Protein AF-A0A3A8W8N2-F1 (afdb_monomer)

Nearest PDB structures (foldseek):
  2guz-assembly3_E  TM=9.121E-01  e=2.757E-01  Saccharomyces cerevisiae
  4j7z-assembly3_C  TM=5.141E-01  e=4.647E+00  Thermus thermophilus HB8

pLDDT: mean 72.79, std 15.3, range [43.78, 88.69]

Sequence (78 aa):
MEYFKSVSNLSELRKQYKELLKVHHPDNGGNVADMQEINAEYDRLFKILKDKLDSKSAGSDQSSFDNMQYDFAEDEKL

Secondary structure (DSSP, 8-state):
---S-S--SHHHHHHHHHHHHHHH-GGGT--HHHHHHHHHHHHHHHHHHHHHHHHHS-S--TTSSGGGS--GGGTTT-

Solvent-accessible surface area (backbone atoms only — not comparable to full-atom values): 4889 Å² total; per-residue (Å²): 135,78,88,74,77,87,67,86,47,71,67,53,44,52,53,52,49,56,53,48,46,62,59,30,29,60,93,69,73,25,44,69,67,58,45,52,52,51,50,57,50,47,54,53,50,49,49,55,51,47,50,55,51,51,71,72,42,90,68,92,73,78,77,72,66,67,81,58,61,79,59,65,76,74,58,79,78,116

Structure (mmCIF, N/CA/C/O backbone):
data_AF-A0A3A8W8N2-F1
#
_entry.id   AF-A0A3A8W8N2-F1
#
loop_
_atom_site.group_PDB
_atom_site.id
_atom_site.type_symbol
_atom_site.label_atom_id
_atom_site.label_alt_id
_atom_site.label_comp_id
_atom_site.label_asym_id
_atom_site.label_entity_id
_atom_site.label_seq_id
_atom_site.pdbx_PDB_ins_code
_atom_site.Cartn_x
_atom_site.Cartn_y
_atom_site.Cartn_z
_atom_site.occupancy
_atom_site.B_iso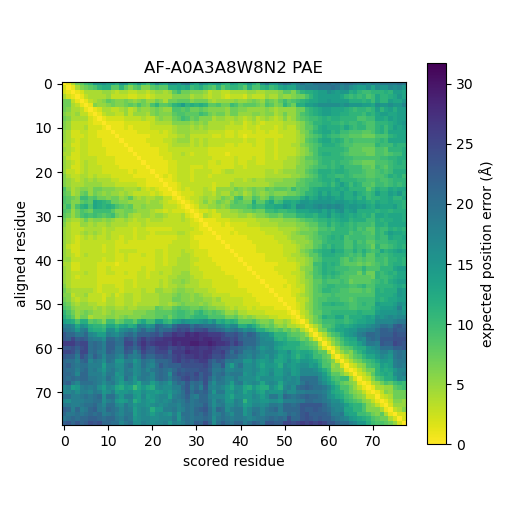_or_equiv
_atom_site.auth_seq_id
_atom_site.auth_comp_id
_atom_site.auth_asym_id
_atom_site.auth_atom_id
_atom_site.pdbx_PDB_model_num
ATOM 1 N N . MET A 1 1 ? -3.033 -12.226 -8.398 1.00 55.50 1 MET A N 1
ATOM 2 C CA . MET A 1 1 ? -1.787 -11.914 -7.679 1.00 55.50 1 MET A CA 1
ATOM 3 C C . MET A 1 1 ? -2.214 -11.345 -6.340 1.00 55.50 1 MET A C 1
ATOM 5 O O . MET A 1 1 ? -3.148 -10.563 -6.348 1.00 55.50 1 MET A O 1
ATOM 9 N N . GLU A 1 2 ? -1.627 -11.777 -5.228 1.00 70.81 2 GLU A N 1
ATOM 10 C CA . GLU A 1 2 ? -1.747 -11.047 -3.958 1.00 70.81 2 GLU A CA 1
ATOM 11 C C . GLU A 1 2 ? -0.387 -10.386 -3.746 1.00 70.81 2 GLU A C 1
ATOM 13 O O . GLU A 1 2 ? 0.590 -11.072 -3.420 1.00 70.81 2 GLU A O 1
ATOM 18 N N . TYR A 1 3 ? -0.292 -9.086 -4.031 1.00 81.00 3 TYR A N 1
ATOM 19 C CA . TYR A 1 3 ? 0.976 -8.358 -3.890 1.00 81.00 3 TYR A CA 1
ATOM 20 C C . TYR A 1 3 ? 1.312 -8.104 -2.416 1.00 81.00 3 TYR A C 1
ATOM 22 O O . TYR A 1 3 ? 2.477 -8.055 -2.025 1.00 81.00 3 TYR A O 1
ATOM 30 N N . PHE A 1 4 ? 0.280 -8.011 -1.582 1.00 85.19 4 PHE A N 1
ATOM 31 C CA . PHE A 1 4 ? 0.384 -7.757 -0.155 1.00 85.19 4 PHE A CA 1
ATOM 32 C C . PHE A 1 4 ? 0.247 -9.055 0.632 1.00 85.19 4 PHE A C 1
ATOM 34 O O . PHE A 1 4 ? -0.812 -9.681 0.631 1.00 85.19 4 PHE A O 1
ATOM 41 N N . LYS A 1 5 ? 1.295 -9.456 1.358 1.00 80.88 5 LYS A N 1
ATOM 42 C CA . LYS A 1 5 ? 1.251 -10.660 2.201 1.00 80.88 5 LYS A CA 1
ATOM 43 C C . LYS A 1 5 ? 1.165 -10.287 3.674 1.00 80.88 5 LYS A C 1
ATOM 45 O O . LYS A 1 5 ? 1.989 -9.526 4.175 1.00 80.88 5 LYS A O 1
ATOM 50 N N . SER A 1 6 ? 0.184 -10.858 4.373 1.00 75.62 6 SER A N 1
ATOM 51 C CA . SER A 1 6 ? 0.044 -10.781 5.838 1.00 75.62 6 SER A CA 1
ATOM 52 C C . SER A 1 6 ? -0.058 -9.364 6.418 1.00 75.62 6 SER A C 1
ATOM 54 O O . SER A 1 6 ? 0.431 -9.100 7.515 1.00 75.62 6 SER A O 1
ATOM 56 N N . VAL A 1 7 ? -0.710 -8.440 5.712 1.00 80.88 7 VAL A N 1
ATOM 57 C CA . VAL A 1 7 ? -0.879 -7.069 6.204 1.00 80.88 7 VAL A CA 1
ATOM 58 C C . VAL A 1 7 ? -1.883 -7.038 7.357 1.0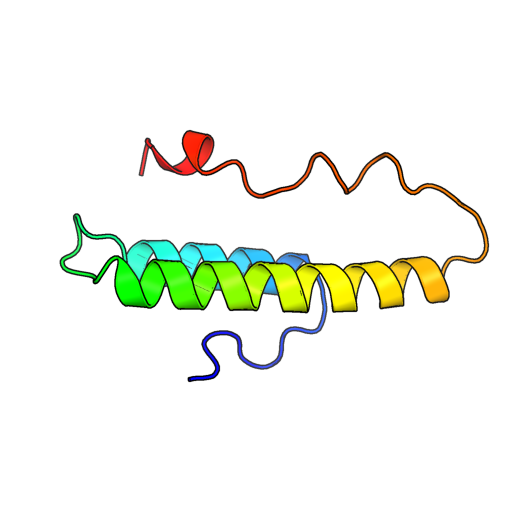0 80.88 7 VAL A C 1
ATOM 60 O O . VAL A 1 7 ? -3.078 -7.257 7.163 1.00 80.88 7 VAL A O 1
ATOM 63 N N . SER A 1 8 ? -1.399 -6.725 8.561 1.00 78.94 8 SER A N 1
ATOM 64 C CA . SER A 1 8 ? -2.235 -6.680 9.770 1.00 78.94 8 SER A CA 1
ATOM 65 C C . SER A 1 8 ? -2.589 -5.255 10.207 1.00 78.94 8 SER A C 1
ATOM 67 O O . SER A 1 8 ? -3.490 -5.058 11.021 1.00 78.94 8 SER A O 1
ATOM 69 N N . ASN A 1 9 ? -1.879 -4.251 9.687 1.00 81.69 9 ASN A N 1
ATOM 70 C CA . ASN A 1 9 ? -2.043 -2.838 10.026 1.00 81.69 9 ASN A CA 1
ATOM 71 C C . ASN A 1 9 ? -1.636 -1.929 8.851 1.00 81.69 9 ASN A C 1
ATOM 73 O O . ASN A 1 9 ? -0.942 -2.346 7.924 1.00 81.69 9 ASN A O 1
ATOM 77 N N . LEU A 1 10 ? -2.052 -0.659 8.908 1.00 81.31 10 LEU A N 1
ATOM 78 C CA . LEU A 1 10 ? -1.791 0.330 7.853 1.00 81.31 10 LEU A CA 1
ATOM 79 C C . LEU A 1 10 ? -0.297 0.617 7.627 1.00 81.31 10 LEU A C 1
ATOM 81 O O . LEU A 1 10 ? 0.098 0.971 6.518 1.00 81.31 10 LEU A O 1
ATOM 85 N N . SER A 1 11 ? 0.536 0.472 8.661 1.00 81.06 11 SER A N 1
ATOM 86 C CA . SER A 1 11 ? 1.980 0.707 8.554 1.00 81.06 11 SER A CA 1
ATOM 87 C C . SER A 1 11 ? 2.649 -0.356 7.680 1.00 81.06 11 SER A C 1
ATOM 89 O O . SER A 1 11 ? 3.390 -0.026 6.754 1.00 81.06 11 SER A O 1
ATOM 91 N N . GLU A 1 12 ? 2.321 -1.633 7.904 1.00 85.88 12 GLU A N 1
ATOM 92 C CA . GLU A 1 12 ? 2.785 -2.736 7.056 1.00 85.88 12 GLU A CA 1
ATOM 93 C C . GLU A 1 12 ? 2.285 -2.605 5.620 1.00 85.88 12 GLU A C 1
ATOM 95 O O . GLU A 1 12 ? 3.065 -2.829 4.693 1.00 85.88 12 GLU A O 1
ATOM 100 N N . LEU A 1 13 ? 1.023 -2.190 5.437 1.00 86.06 13 LEU A N 1
ATOM 101 C CA . LEU A 1 13 ? 0.447 -1.976 4.110 1.00 86.06 13 LEU A CA 1
ATOM 102 C C . LEU A 1 13 ? 1.284 -0.967 3.318 1.00 86.06 13 LEU A C 1
ATOM 104 O O . LEU A 1 13 ? 1.708 -1.241 2.200 1.00 86.06 13 LEU A O 1
ATOM 108 N N . ARG A 1 14 ? 1.569 0.186 3.931 1.00 83.44 14 ARG A N 1
ATOM 109 C CA . ARG A 1 14 ? 2.370 1.255 3.324 1.00 83.44 14 ARG A CA 1
ATOM 110 C C . ARG A 1 14 ? 3.803 0.844 3.049 1.00 83.44 14 ARG A C 1
ATOM 112 O O . ARG A 1 14 ? 4.349 1.199 2.009 1.00 83.44 14 ARG A O 1
ATOM 119 N N . LYS A 1 15 ? 4.419 0.112 3.977 1.00 85.25 15 LYS A N 1
ATOM 120 C CA . LYS A 1 15 ? 5.793 -0.354 3.805 1.00 85.25 15 LYS A CA 1
ATOM 121 C C . LYS A 1 15 ? 5.902 -1.278 2.592 1.00 85.25 15 LYS A C 1
ATOM 123 O O . LYS A 1 15 ? 6.749 -1.034 1.741 1.00 85.25 15 LYS A O 1
ATOM 128 N N . GLN A 1 16 ? 5.024 -2.280 2.493 1.00 88.00 16 GLN A N 1
ATOM 129 C CA . GLN A 1 16 ? 5.004 -3.194 1.347 1.00 88.00 16 GLN A CA 1
ATOM 130 C C . GLN A 1 16 ? 4.672 -2.458 0.050 1.00 88.00 16 GLN A C 1
ATOM 132 O O . GLN A 1 16 ? 5.346 -2.671 -0.950 1.00 88.00 16 GLN A O 1
ATOM 137 N N . TYR A 1 17 ? 3.703 -1.540 0.080 1.00 87.00 17 TYR A N 1
ATOM 138 C CA . TYR A 1 17 ? 3.345 -0.725 -1.079 1.00 87.00 17 TYR A CA 1
ATOM 139 C C . TYR A 1 17 ? 4.549 0.041 -1.635 1.00 87.00 17 TYR A C 1
ATOM 141 O O . TYR A 1 17 ? 4.829 -0.032 -2.825 1.00 87.00 17 TYR A O 1
ATOM 149 N N . LYS A 1 18 ? 5.332 0.695 -0.769 1.00 84.44 18 LYS A N 1
ATOM 150 C CA . LYS A 1 18 ? 6.526 1.433 -1.192 1.00 84.44 18 LYS A CA 1
ATOM 151 C C . LYS A 1 18 ? 7.620 0.529 -1.768 1.00 84.44 18 LYS A C 1
ATOM 153 O O . LYS A 1 18 ? 8.316 0.929 -2.697 1.00 84.44 18 LYS A O 1
ATOM 158 N N . GLU A 1 19 ? 7.803 -0.676 -1.231 1.00 87.12 19 GLU A N 1
ATOM 159 C CA . GLU A 1 19 ? 8.75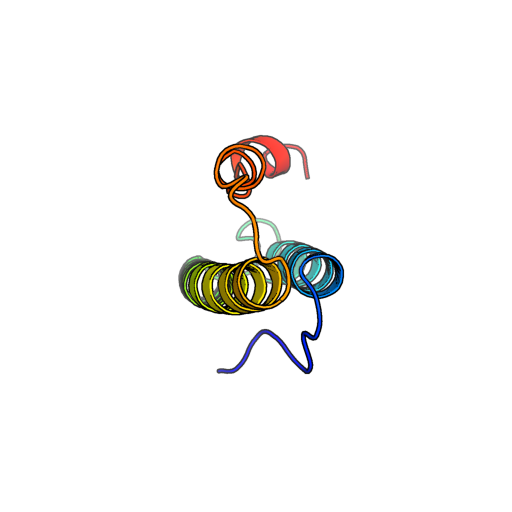8 -1.638 -1.802 1.00 87.12 19 GLU A CA 1
ATOM 160 C C . GLU A 1 19 ? 8.294 -2.160 -3.162 1.00 87.12 19 GLU A C 1
ATOM 162 O O . GLU A 1 19 ? 9.097 -2.234 -4.090 1.00 87.12 19 GLU A O 1
ATOM 167 N N . LEU A 1 20 ? 6.999 -2.438 -3.308 1.00 86.56 20 LEU A N 1
ATOM 168 C CA . LEU A 1 20 ? 6.402 -2.838 -4.578 1.00 86.56 20 LEU A CA 1
ATOM 169 C C . LEU A 1 20 ? 6.523 -1.733 -5.629 1.00 86.56 20 LEU A C 1
ATOM 171 O O . LEU A 1 20 ? 6.926 -2.028 -6.748 1.00 86.56 20 LEU A O 1
ATOM 175 N N . LEU A 1 21 ? 6.265 -0.471 -5.272 1.00 83.38 21 LEU A N 1
ATOM 176 C CA . LEU A 1 21 ? 6.459 0.657 -6.184 1.00 83.38 21 LEU A CA 1
ATOM 177 C C . LEU A 1 21 ? 7.908 0.749 -6.659 1.00 83.38 21 LEU A C 1
ATOM 179 O O . LEU A 1 21 ? 8.131 0.853 -7.853 1.00 83.38 21 LEU A O 1
ATOM 183 N N . LYS A 1 22 ? 8.900 0.608 -5.773 1.00 83.56 22 LYS A N 1
ATOM 184 C CA . LYS A 1 22 ? 10.317 0.615 -6.179 1.00 83.56 22 LYS A CA 1
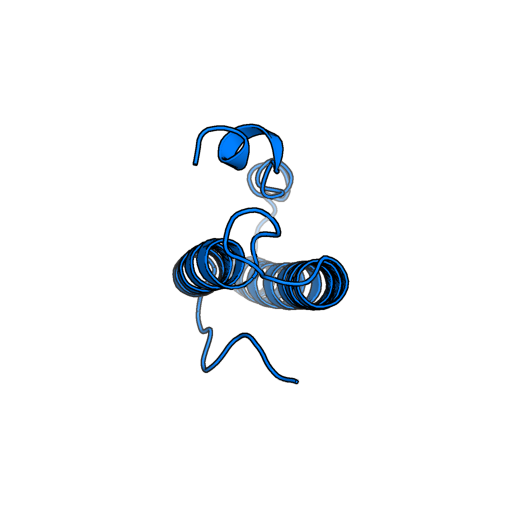ATOM 185 C C . LYS A 1 22 ? 10.672 -0.511 -7.147 1.00 83.56 22 LYS A C 1
ATOM 187 O O . LYS A 1 22 ? 11.504 -0.309 -8.024 1.00 83.56 22 LYS A O 1
ATOM 192 N N . VAL A 1 23 ? 10.080 -1.691 -6.981 1.00 84.88 23 VAL A N 1
ATOM 193 C CA . VAL A 1 23 ? 10.343 -2.854 -7.845 1.00 84.88 23 VAL A CA 1
ATOM 194 C C . VAL A 1 23 ? 9.608 -2.737 -9.180 1.00 84.88 23 VAL A C 1
ATOM 196 O O . VAL A 1 23 ? 10.174 -3.060 -10.219 1.00 84.88 23 VAL A O 1
ATOM 199 N N . HIS A 1 24 ? 8.362 -2.267 -9.155 1.00 83.56 24 HIS A N 1
ATOM 200 C CA . HIS A 1 24 ? 7.488 -2.180 -10.325 1.00 83.56 24 HIS A CA 1
ATOM 201 C C . HIS A 1 24 ? 7.489 -0.792 -10.985 1.00 83.56 24 HIS A C 1
ATOM 203 O O . HIS A 1 24 ? 6.737 -0.576 -11.937 1.00 83.56 24 HIS A O 1
ATOM 209 N N . HIS A 1 25 ? 8.346 0.130 -10.537 1.00 80.31 25 HIS A N 1
ATOM 210 C CA . HIS A 1 25 ? 8.471 1.449 -11.147 1.00 80.31 25 HIS A CA 1
ATOM 211 C C . HIS A 1 25 ? 8.926 1.313 -12.607 1.00 80.31 25 HIS A C 1
ATOM 213 O O . HIS A 1 25 ? 9.886 0.576 -12.867 1.00 80.31 25 HIS A O 1
ATOM 219 N N . PRO A 1 26 ? 8.307 2.032 -13.560 1.00 77.12 26 PRO A N 1
ATOM 220 C CA . PRO A 1 26 ? 8.716 1.997 -14.963 1.00 77.12 26 PRO A CA 1
ATOM 221 C C . PRO A 1 26 ? 10.194 2.356 -15.169 1.00 77.12 26 PRO A C 1
ATOM 223 O O . PRO A 1 26 ? 10.847 1.737 -16.008 1.00 77.12 26 PRO A O 1
ATOM 226 N N . ASP A 1 27 ? 10.763 3.253 -14.355 1.00 79.56 27 ASP A N 1
ATOM 227 C CA . ASP A 1 27 ? 12.192 3.604 -14.458 1.00 79.56 27 ASP A CA 1
ATOM 228 C C . ASP A 1 27 ? 13.135 2.470 -14.031 1.00 79.56 27 ASP A C 1
ATOM 230 O O . ASP A 1 27 ? 14.269 2.398 -14.500 1.00 79.56 27 ASP A O 1
ATOM 234 N N . ASN A 1 28 ? 12.657 1.538 -13.201 1.00 76.81 28 ASN A N 1
ATOM 235 C CA . ASN A 1 28 ? 13.401 0.340 -12.804 1.00 76.81 28 ASN A CA 1
ATOM 236 C C . ASN A 1 28 ? 13.080 -0.873 -13.697 1.00 76.81 28 ASN A C 1
ATOM 238 O O . ASN A 1 28 ? 13.494 -1.993 -13.395 1.00 76.81 28 ASN A O 1
ATOM 242 N N . GLY A 1 29 ? 12.361 -0.662 -14.807 1.00 75.50 29 GLY A N 1
ATOM 243 C CA . GLY A 1 29 ? 11.954 -1.714 -15.741 1.00 75.50 29 GLY A CA 1
ATOM 244 C C . GLY A 1 29 ? 10.672 -2.450 -15.346 1.00 75.50 29 GLY A C 1
ATOM 245 O O . GLY A 1 29 ? 10.404 -3.530 -15.872 1.00 75.50 29 GLY A O 1
ATOM 246 N N . GLY A 1 30 ? 9.888 -1.895 -14.419 1.00 81.12 30 GLY A N 1
ATOM 247 C CA . GLY A 1 30 ? 8.581 -2.421 -14.042 1.00 81.12 30 GLY A CA 1
ATOM 248 C C . GLY A 1 30 ? 7.454 -2.017 -14.998 1.00 81.12 30 GLY A C 1
ATOM 249 O O . GLY A 1 30 ? 7.616 -1.165 -15.872 1.00 81.12 30 GLY A O 1
ATOM 250 N N . ASN A 1 31 ? 6.285 -2.645 -14.843 1.00 85.19 31 ASN A N 1
ATOM 251 C CA . ASN A 1 31 ? 5.120 -2.376 -15.684 1.00 85.19 31 ASN A CA 1
ATOM 252 C C . ASN A 1 31 ? 4.099 -1.490 -14.975 1.00 85.19 31 ASN A C 1
ATOM 254 O O . ASN A 1 31 ? 3.683 -1.762 -13.850 1.00 85.19 31 ASN A O 1
ATOM 258 N N . VAL A 1 32 ? 3.569 -0.511 -15.712 1.00 82.50 32 VAL A N 1
ATOM 259 C CA . VAL A 1 32 ? 2.444 0.321 -15.254 1.00 82.50 32 VAL A CA 1
ATOM 260 C C . VAL A 1 32 ? 1.216 -0.532 -14.913 1.00 82.50 32 VAL A C 1
ATOM 262 O O . VAL A 1 32 ? 0.494 -0.204 -13.979 1.00 82.50 32 VAL A O 1
ATOM 265 N N . ALA A 1 33 ? 0.998 -1.645 -15.625 1.00 86.94 33 ALA A N 1
ATOM 266 C CA . ALA A 1 33 ? -0.092 -2.578 -15.337 1.00 86.94 33 ALA A CA 1
ATOM 267 C C . ALA A 1 33 ? 0.027 -3.201 -13.934 1.00 86.94 33 ALA A C 1
ATOM 269 O O . ALA A 1 33 ? -0.947 -3.191 -13.187 1.00 86.94 33 ALA A O 1
ATOM 270 N N . ASP A 1 34 ? 1.225 -3.653 -13.543 1.00 85.31 34 ASP A N 1
ATOM 271 C CA . ASP A 1 34 ? 1.467 -4.164 -12.186 1.00 85.31 34 ASP A CA 1
ATOM 272 C C . ASP A 1 34 ? 1.226 -3.061 -11.151 1.00 85.31 34 ASP A C 1
ATOM 274 O O . ASP A 1 34 ? 0.566 -3.281 -10.141 1.00 85.31 34 ASP A O 1
ATOM 278 N N . MET A 1 35 ? 1.708 -1.844 -11.426 1.00 83.00 35 MET A N 1
ATOM 279 C CA . MET A 1 35 ? 1.518 -0.692 -10.541 1.00 83.00 35 MET A CA 1
ATOM 280 C C . MET A 1 35 ? 0.029 -0.362 -10.343 1.00 83.00 35 MET A C 1
ATOM 282 O O . MET A 1 35 ? -0.407 -0.073 -9.232 1.00 83.00 35 MET A O 1
ATOM 286 N N . GLN A 1 36 ? -0.778 -0.456 -11.404 1.00 85.50 36 GLN A N 1
ATOM 287 C CA . GLN A 1 36 ? -2.229 -0.280 -11.329 1.00 85.50 36 GLN A CA 1
ATOM 288 C C . GLN A 1 36 ? -2.899 -1.361 -10.475 1.00 85.50 36 GLN A C 1
ATOM 290 O O . GLN A 1 36 ? -3.772 -1.035 -9.667 1.00 85.50 36 GLN A O 1
ATOM 295 N N . GLU A 1 37 ? -2.491 -2.626 -10.619 1.00 88.69 37 GLU A N 1
ATOM 296 C CA . GLU A 1 37 ? -3.001 -3.715 -9.778 1.00 88.69 37 GLU A CA 1
ATOM 297 C C . GLU A 1 37 ? -2.626 -3.510 -8.303 1.00 88.69 37 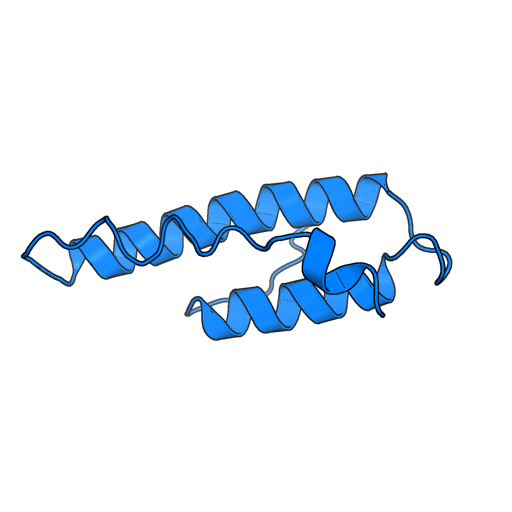GLU A C 1
ATOM 299 O O . GLU A 1 37 ? -3.489 -3.615 -7.428 1.00 88.69 37 GLU A O 1
ATOM 304 N N . ILE A 1 38 ? -1.375 -3.126 -8.029 1.00 87.00 38 ILE A N 1
ATOM 305 C CA . ILE A 1 38 ? -0.871 -2.832 -6.682 1.00 87.00 38 ILE A CA 1
ATOM 306 C C . ILE A 1 38 ? -1.657 -1.677 -6.041 1.00 87.00 38 ILE A C 1
ATOM 308 O O . ILE A 1 38 ? -2.068 -1.790 -4.884 1.00 87.00 38 ILE A O 1
ATOM 312 N N . ASN A 1 39 ? -1.928 -0.593 -6.776 1.00 83.06 39 ASN A N 1
ATOM 313 C CA . ASN A 1 39 ? -2.717 0.540 -6.277 1.00 83.06 39 ASN A CA 1
ATOM 314 C C . ASN A 1 39 ? -4.161 0.125 -5.957 1.00 83.06 39 ASN A C 1
ATOM 316 O O . ASN A 1 39 ? -4.687 0.457 -4.894 1.00 83.06 39 ASN A O 1
ATOM 320 N N . ALA A 1 40 ? -4.796 -0.640 -6.851 1.00 87.44 40 ALA A N 1
ATOM 321 C CA . ALA A 1 40 ? -6.165 -1.108 -6.656 1.00 87.44 40 ALA A CA 1
ATOM 322 C C . ALA A 1 40 ? -6.294 -2.039 -5.439 1.00 87.44 40 ALA A C 1
ATOM 324 O O . ALA A 1 40 ? -7.292 -1.989 -4.711 1.00 87.44 40 ALA A O 1
ATOM 325 N N . GLU A 1 41 ? -5.297 -2.893 -5.206 1.00 88.44 41 GLU A N 1
ATOM 326 C CA . GLU A 1 41 ? -5.266 -3.779 -4.045 1.00 88.44 41 GLU A CA 1
ATOM 327 C C . GLU A 1 41 ? -4.944 -3.015 -2.749 1.00 88.44 41 GLU A C 1
ATOM 329 O O . GLU A 1 41 ? -5.590 -3.255 -1.723 1.00 88.44 41 GLU A O 1
ATOM 334 N N . TYR A 1 42 ? -4.047 -2.023 -2.808 1.00 87.75 42 TYR A N 1
ATOM 335 C CA . TYR A 1 42 ? -3.748 -1.119 -1.695 1.00 87.75 42 TYR A CA 1
ATOM 336 C C . TYR A 1 42 ? -5.002 -0.396 -1.196 1.00 87.75 42 TYR A C 1
ATOM 338 O O . TYR A 1 42 ? -5.298 -0.456 -0.003 1.00 87.75 42 TYR A O 1
ATOM 346 N N . ASP A 1 43 ? -5.777 0.233 -2.086 1.00 85.38 43 ASP A N 1
ATOM 347 C CA . ASP A 1 43 ? -6.996 0.962 -1.708 1.00 85.38 43 ASP A CA 1
ATOM 348 C C . ASP A 1 43 ? -8.024 0.051 -1.021 1.00 85.38 43 ASP A C 1
ATOM 350 O O . ASP A 1 43 ? -8.631 0.416 -0.006 1.00 85.38 43 ASP A O 1
ATOM 354 N N . ARG A 1 44 ? -8.199 -1.178 -1.529 1.00 86.81 44 ARG A N 1
ATOM 355 C CA . ARG A 1 44 ? -9.098 -2.167 -0.914 1.00 86.81 44 ARG A CA 1
ATOM 356 C C . ARG A 1 44 ? -8.645 -2.537 0.493 1.00 86.81 44 ARG A C 1
ATOM 358 O O . ARG A 1 44 ? -9.458 -2.508 1.420 1.00 86.81 44 ARG A O 1
ATOM 365 N N . LEU A 1 45 ? -7.368 -2.876 0.665 1.00 86.56 45 LEU A N 1
ATOM 366 C CA . LEU A 1 45 ? -6.815 -3.260 1.964 1.00 86.56 45 LEU A CA 1
ATOM 367 C C . LEU A 1 45 ? -6.827 -2.094 2.951 1.00 86.56 45 LEU A C 1
ATOM 369 O O . LEU A 1 45 ? -7.182 -2.286 4.113 1.00 86.56 45 LEU A O 1
ATOM 373 N N . PHE A 1 46 ? -6.510 -0.884 2.490 1.00 85.12 46 PHE A N 1
ATOM 374 C CA . PHE A 1 46 ? -6.556 0.330 3.296 1.00 85.12 46 PHE A CA 1
ATOM 375 C C . PHE A 1 46 ? -7.962 0.558 3.847 1.00 85.12 46 PHE A C 1
ATOM 377 O O . PHE A 1 46 ? -8.124 0.751 5.052 1.00 85.12 46 PHE A O 1
ATOM 384 N N . LYS A 1 47 ? -8.989 0.446 2.994 1.00 83.50 47 LYS A N 1
ATOM 385 C CA . LYS A 1 47 ? -10.388 0.592 3.403 1.00 83.50 47 LYS A CA 1
ATOM 386 C C . LYS A 1 47 ? -10.804 -0.463 4.429 1.00 83.50 47 LYS A C 1
ATOM 388 O O . LYS A 1 47 ? -11.415 -0.109 5.428 1.00 83.50 47 LYS A O 1
ATOM 393 N N . ILE A 1 48 ? -10.440 -1.732 4.223 1.00 84.81 48 ILE A N 1
ATOM 394 C CA . ILE A 1 48 ? -10.752 -2.827 5.161 1.00 84.81 48 ILE A CA 1
ATOM 395 C C . ILE A 1 48 ? -10.061 -2.615 6.515 1.00 84.81 48 ILE A C 1
ATOM 397 O O . ILE A 1 48 ? -10.661 -2.831 7.567 1.00 84.81 48 ILE A O 1
ATOM 401 N N . LEU A 1 49 ? -8.788 -2.215 6.503 1.00 83.69 49 LEU A N 1
ATOM 402 C CA . LEU A 1 49 ? -8.015 -1.976 7.722 1.00 83.69 49 LEU A CA 1
ATOM 403 C C . LEU A 1 49 ? -8.518 -0.748 8.479 1.00 83.69 49 LEU A C 1
ATOM 405 O O . LEU A 1 49 ? -8.602 -0.796 9.705 1.00 83.69 49 LEU A O 1
ATOM 409 N N . LYS A 1 50 ? -8.881 0.318 7.758 1.00 80.69 50 LYS A N 1
ATOM 410 C CA . LYS A 1 50 ? -9.480 1.525 8.328 1.00 80.69 50 LYS A CA 1
ATOM 411 C C . LYS A 1 50 ? -10.843 1.222 8.944 1.00 80.69 50 LYS A C 1
ATOM 413 O O . LYS A 1 50 ? -11.032 1.493 10.120 1.00 80.69 50 LYS A O 1
ATOM 418 N N . ASP A 1 51 ? -11.718 0.533 8.214 1.00 82.19 51 ASP A N 1
ATOM 419 C CA . ASP A 1 51 ? -13.036 0.108 8.700 1.00 82.19 51 ASP A CA 1
ATOM 420 C C . ASP A 1 51 ? -12.938 -0.774 9.956 1.00 82.19 51 ASP A C 1
ATOM 422 O O . ASP A 1 51 ? -13.658 -0.559 10.928 1.00 82.19 51 ASP A O 1
ATOM 426 N N . LYS A 1 52 ? -11.974 -1.705 10.012 1.00 80.88 52 LYS A N 1
ATOM 427 C CA . LYS A 1 52 ? -11.690 -2.485 11.231 1.00 80.88 52 LYS A CA 1
ATOM 428 C C . LYS A 1 52 ? -11.226 -1.625 12.410 1.00 80.88 52 LYS A C 1
ATOM 430 O O . LYS A 1 52 ? -11.528 -1.971 13.555 1.00 80.88 52 LYS A O 1
ATOM 435 N N . LEU A 1 53 ? -10.453 -0.568 12.154 1.00 74.62 53 LEU A N 1
ATOM 436 C CA . LEU A 1 53 ? -9.971 0.357 13.182 1.00 74.62 53 LEU A CA 1
ATOM 437 C C . LEU A 1 53 ? -11.115 1.227 13.715 1.00 74.62 53 LEU A C 1
ATOM 439 O O . LEU A 1 53 ? -11.292 1.305 14.930 1.00 74.62 53 LEU A O 1
ATOM 443 N N . ASP A 1 54 ? -11.916 1.803 12.818 1.00 67.88 54 ASP A N 1
ATOM 444 C CA . ASP A 1 54 ? -13.126 2.567 13.137 1.00 67.88 54 ASP A CA 1
ATOM 445 C C . ASP A 1 54 ? -14.142 1.699 13.898 1.00 67.88 54 ASP A C 1
ATOM 447 O O . ASP A 1 54 ? -14.640 2.092 14.946 1.00 67.88 54 ASP A O 1
ATOM 451 N N . SER A 1 55 ? -14.371 0.454 13.468 1.00 66.56 55 SER A N 1
ATOM 452 C CA . SER A 1 55 ? -15.295 -0.481 14.135 1.00 66.56 55 SER A CA 1
ATOM 453 C C . SER A 1 55 ? -14.888 -0.830 15.572 1.00 66.56 55 SER A C 1
ATOM 455 O O . SER A 1 55 ? -15.739 -1.121 16.412 1.00 66.56 55 SER A O 1
ATOM 457 N N . LYS A 1 56 ? -13.582 -0.832 15.873 1.00 61.19 56 LYS A N 1
ATOM 458 C CA . LYS A 1 56 ? -13.063 -1.016 17.241 1.00 61.19 56 LYS A CA 1
ATOM 459 C C . LYS A 1 56 ? -13.085 0.269 18.068 1.00 61.19 56 LYS A C 1
ATOM 461 O O . LYS A 1 56 ? -13.005 0.191 19.293 1.00 61.19 56 LYS A O 1
ATOM 466 N N . SER A 1 57 ? -13.183 1.419 17.414 1.00 56.50 57 SER A N 1
ATOM 467 C CA . SER A 1 57 ? -13.122 2.745 18.015 1.00 56.50 57 SER A CA 1
ATOM 468 C C . SER A 1 57 ? -14.533 3.321 17.992 1.00 56.50 57 SER A C 1
ATOM 470 O O . SER A 1 57 ? -14.904 4.069 17.098 1.00 56.50 57 SER A O 1
ATOM 472 N N . ALA A 1 58 ? -15.369 2.910 18.948 1.00 49.75 58 ALA A N 1
ATOM 473 C CA . ALA A 1 58 ? -16.720 3.441 19.097 1.00 49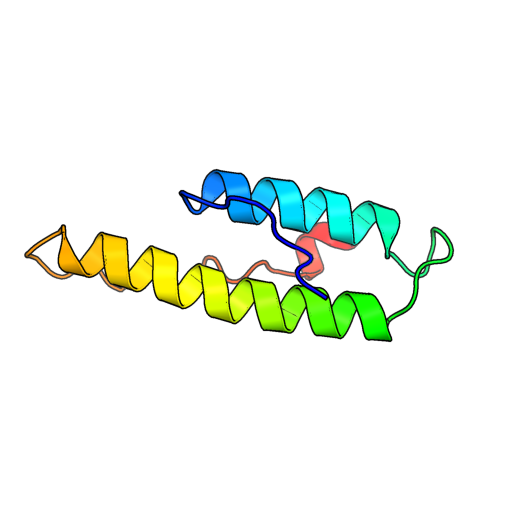.75 58 ALA A CA 1
ATOM 474 C C . ALA A 1 58 ? -16.670 4.960 19.364 1.00 49.75 58 ALA A C 1
ATOM 476 O O . ALA A 1 58 ? -16.586 5.389 20.512 1.00 49.75 58 ALA A O 1
ATOM 477 N N . GLY A 1 59 ? -16.684 5.768 18.305 1.00 49.81 59 GLY A N 1
ATOM 478 C CA . GLY A 1 59 ? -16.610 7.223 18.393 1.00 49.81 59 GLY A CA 1
ATOM 479 C C . GLY A 1 59 ? -15.870 7.831 17.209 1.00 49.81 59 GLY A C 1
ATOM 480 O O . GLY A 1 59 ? -14.648 7.875 17.193 1.00 49.81 59 GLY A O 1
ATOM 481 N N . SER A 1 60 ? -16.662 8.283 16.240 1.00 55.94 60 SER A N 1
ATOM 482 C CA . SER A 1 60 ? -16.345 9.182 15.128 1.00 55.94 60 SER A CA 1
ATOM 483 C C . SER A 1 60 ? -15.050 10.001 15.239 1.00 55.94 60 SER A C 1
ATOM 485 O O . SER A 1 60 ? -15.007 10.963 15.997 1.00 55.94 60 SER A O 1
ATOM 487 N N . ASP A 1 61 ? -14.087 9.735 14.357 1.00 48.19 61 ASP A N 1
ATOM 488 C CA . ASP A 1 61 ? -13.133 10.745 13.875 1.00 48.19 61 ASP A CA 1
ATOM 489 C C . ASP A 1 61 ? -12.679 10.380 12.449 1.00 48.19 61 ASP A C 1
ATOM 491 O O . ASP A 1 61 ? -11.532 10.038 12.163 1.00 48.19 61 ASP A O 1
ATOM 495 N N . GLN A 1 62 ? -13.635 10.428 11.514 1.00 52.22 62 GLN A N 1
ATOM 496 C CA . GLN A 1 62 ? -13.425 10.072 10.104 1.00 52.22 62 GLN A CA 1
ATOM 497 C C . GLN A 1 62 ? -12.494 11.042 9.347 1.00 52.22 62 GLN A C 1
ATOM 499 O O . GLN A 1 62 ? -12.093 10.754 8.229 1.00 52.22 62 GLN A O 1
ATOM 504 N N . SER A 1 63 ? -12.112 12.189 9.910 1.00 48.72 63 SER A N 1
ATOM 505 C CA . SER A 1 63 ? -11.518 13.294 9.139 1.00 48.72 63 SER A CA 1
ATOM 506 C C . SER A 1 63 ? -9.995 13.240 8.956 1.00 48.72 63 SER A C 1
ATOM 508 O O . SER A 1 63 ? -9.472 13.896 8.054 1.00 48.72 63 SER A O 1
ATOM 510 N N . SER A 1 64 ? -9.263 12.463 9.763 1.00 48.88 64 SER A N 1
ATOM 511 C CA . SER A 1 64 ? -7.788 12.538 9.768 1.00 48.88 64 SER A CA 1
ATOM 512 C C . SER A 1 64 ? -7.096 11.568 8.802 1.00 48.88 64 SER A C 1
ATOM 514 O O . SER A 1 64 ? -6.005 11.858 8.322 1.00 48.88 64 SER A O 1
ATOM 516 N N . PHE A 1 65 ? -7.718 10.431 8.468 1.00 49.62 65 PHE A N 1
ATOM 517 C CA . PHE A 1 65 ? -7.089 9.396 7.628 1.00 49.62 65 PHE A CA 1
ATOM 518 C C . PHE A 1 65 ? -7.484 9.445 6.145 1.00 49.62 65 PHE A C 1
ATOM 520 O O . PHE A 1 65 ? -6.858 8.756 5.345 1.00 49.62 65 PHE A O 1
ATOM 527 N N . ASP A 1 66 ? -8.525 10.194 5.761 1.00 50.19 66 ASP A N 1
ATOM 528 C CA . ASP A 1 66 ? -8.894 10.372 4.341 1.00 50.19 66 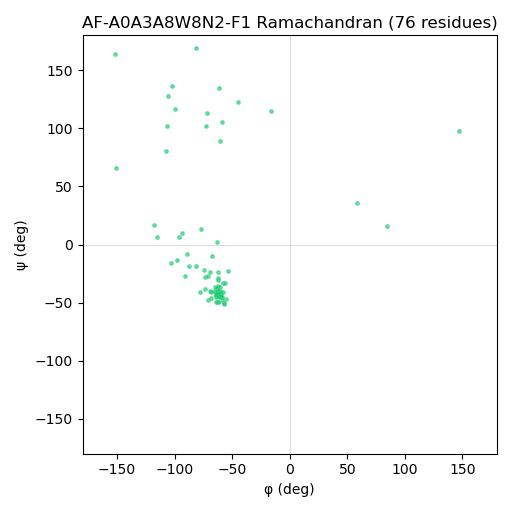ASP A CA 1
ATOM 529 C C . ASP A 1 66 ? -7.888 11.256 3.589 1.00 50.19 66 ASP A C 1
ATOM 531 O O . ASP A 1 66 ? -7.628 11.031 2.413 1.00 50.19 66 ASP A O 1
ATOM 535 N N . ASN A 1 67 ? -7.201 12.161 4.297 1.00 50.66 67 ASN A N 1
ATOM 536 C CA . ASN A 1 67 ? -6.093 12.970 3.762 1.00 50.66 67 ASN A CA 1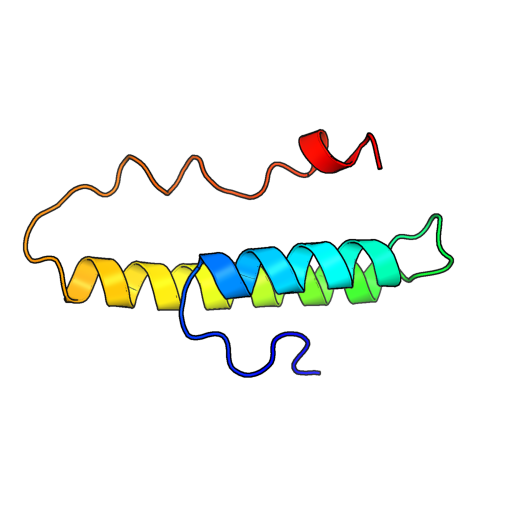
ATOM 537 C C . ASN A 1 67 ? -4.767 12.203 3.628 1.00 50.66 67 ASN A C 1
ATOM 539 O O . ASN A 1 67 ? -3.704 12.791 3.468 1.00 50.66 67 ASN A O 1
ATOM 543 N N . MET A 1 68 ? -4.819 10.881 3.743 1.00 53.00 68 MET A N 1
ATOM 544 C CA . MET A 1 68 ? -3.662 10.001 3.711 1.00 53.00 68 MET A CA 1
ATOM 545 C C . MET A 1 68 ? -3.733 9.022 2.531 1.00 53.00 68 MET A C 1
ATOM 547 O O . MET A 1 68 ? -2.996 8.025 2.530 1.00 53.00 68 MET A O 1
ATOM 551 N N . GLN A 1 69 ? -4.597 9.306 1.537 1.00 54.22 69 GLN A N 1
ATOM 552 C CA . GLN A 1 69 ? -4.382 8.813 0.176 1.00 54.22 69 GLN A CA 1
ATOM 553 C C . GLN A 1 69 ? -2.915 9.062 -0.146 1.00 54.22 69 GLN A C 1
ATOM 555 O O . GLN A 1 69 ? -2.416 10.168 0.047 1.00 54.22 69 GLN A O 1
ATOM 560 N N . TYR A 1 70 ? -2.209 7.993 -0.496 1.00 56.03 70 TYR A N 1
ATOM 561 C CA . TYR A 1 70 ? -0.803 8.076 -0.843 1.00 56.03 70 TYR A CA 1
ATOM 562 C C . TYR A 1 70 ? -0.696 9.041 -2.0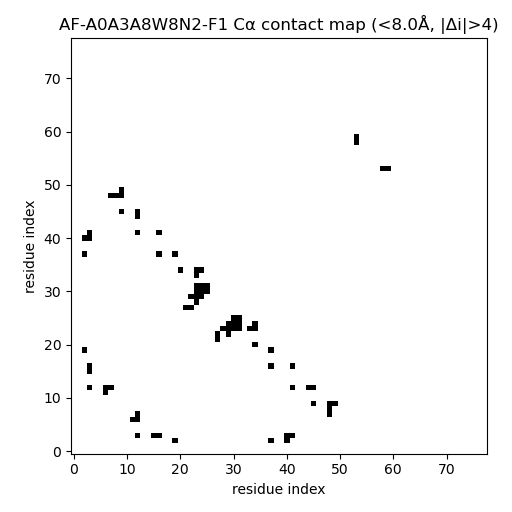19 1.00 56.03 70 TYR A C 1
ATOM 564 O O . TYR A 1 70 ? -1.129 8.711 -3.123 1.00 56.03 70 TYR A O 1
ATOM 572 N N . ASP A 1 71 ? -0.214 10.251 -1.752 1.00 49.50 71 ASP A N 1
ATOM 573 C CA . ASP A 1 71 ? -0.050 11.253 -2.784 1.00 49.50 71 ASP A CA 1
ATOM 574 C C . ASP A 1 71 ? 1.147 10.811 -3.618 1.00 49.50 71 ASP A C 1
ATOM 576 O O . ASP A 1 71 ? 2.299 10.894 -3.190 1.00 49.50 71 ASP A O 1
ATOM 580 N N . PHE A 1 72 ? 0.860 10.236 -4.784 1.00 48.62 72 PHE A N 1
ATOM 581 C CA . PHE A 1 72 ? 1.864 9.759 -5.732 1.00 48.62 72 PHE A CA 1
ATOM 582 C C . PHE A 1 72 ? 2.871 10.869 -6.091 1.00 48.62 72 PHE A C 1
ATOM 584 O O . PHE A 1 72 ? 4.012 10.566 -6.429 1.00 48.62 72 PHE A O 1
ATOM 591 N N . ALA A 1 73 ? 2.493 12.145 -5.921 1.00 48.09 73 ALA A N 1
ATOM 592 C CA . ALA A 1 73 ? 3.379 13.295 -6.079 1.00 48.09 73 ALA A CA 1
ATOM 593 C C . ALA A 1 73 ? 4.570 13.315 -5.094 1.00 48.09 73 ALA A C 1
ATOM 595 O O . ALA A 1 73 ? 5.598 13.918 -5.398 1.00 48.09 73 ALA A O 1
ATOM 596 N N . GLU A 1 74 ? 4.492 12.653 -3.930 1.00 48.34 74 GLU A N 1
ATOM 597 C CA . GLU A 1 74 ? 5.653 12.527 -3.031 1.00 48.34 74 GLU A CA 1
ATOM 598 C C . GLU A 1 74 ? 6.701 11.518 -3.534 1.00 48.34 74 GLU A C 1
ATOM 600 O O . GLU A 1 74 ? 7.868 11.610 -3.143 1.00 48.34 74 GLU A O 1
ATOM 605 N N . ASP A 1 75 ? 6.319 10.578 -4.406 1.00 47.06 75 ASP A N 1
ATOM 606 C CA . ASP A 1 75 ? 7.220 9.557 -4.964 1.00 47.06 75 ASP A CA 1
ATOM 607 C C . ASP A 1 75 ? 7.914 10.025 -6.259 1.00 47.06 75 ASP A C 1
ATOM 609 O O . ASP A 1 75 ? 8.885 9.413 -6.682 1.00 47.06 75 ASP A O 1
ATOM 613 N N . GLU A 1 76 ? 7.531 11.183 -6.819 1.00 47.91 76 GLU A N 1
ATOM 614 C CA . GLU A 1 76 ? 8.168 11.829 -7.991 1.00 47.91 76 GLU A CA 1
ATOM 615 C C . GLU A 1 76 ? 9.642 12.251 -7.749 1.00 47.91 76 GLU A C 1
ATOM 617 O O . GLU A 1 76 ? 10.283 12.865 -8.601 1.00 47.91 76 GLU A O 1
ATOM 622 N N . LYS A 1 77 ? 10.189 11.956 -6.561 1.00 47.22 77 LYS A N 1
ATOM 623 C CA . LYS A 1 77 ? 11.576 12.227 -6.150 1.00 47.22 77 LYS A CA 1
ATOM 624 C C . LYS A 1 77 ? 12.418 10.972 -5.887 1.00 47.22 77 LYS A C 1
ATOM 626 O O . LYS A 1 77 ? 13.523 11.121 -5.355 1.00 47.22 77 LYS A O 1
ATOM 631 N N . LEU A 1 78 ? 11.907 9.771 -6.165 1.00 43.78 78 LEU A N 1
ATOM 632 C CA . LEU A 1 78 ? 12.641 8.515 -5.968 1.00 43.78 78 LEU A CA 1
ATOM 633 C C . LEU A 1 78 ? 13.539 8.150 -7.152 1.00 43.78 78 LEU A C 1
ATOM 635 O O . LEU A 1 78 ? 13.131 8.376 -8.307 1.00 43.78 78 LEU A O 1
#

Radius of gyration: 13.79 Å; Cα contacts (8 Å, |Δi|>4): 40; chains: 1; bounding box: 30×25×35 Å

Mean predicted aligned error: 9.3 Å

Foldseek 3Di:
DLQQDPDPALVSLVVSLVVQCVCQPVVNVHDPVSNVVSLVNSVVVVVVRVVVVVVVVVDDDPPPCVVVSPPCVVVVVD